Protein AF-A0A2V9NU62-F1 (afdb_monomer)

Nearest PDB structures (foldseek):
  4r0s-assembly2_B  TM=5.622E-01  e=7.366E-01  Pseudomonas aeruginosa PAO1
  4e38-assembly1_B  TM=4.933E-01  e=9.643E+00  Vibrionales bacterium SWAT-3

Solvent-accessible surface area (backbone atoms only — not comparable to full-atom values): 3600 Å² total; per-residue (Å²): 133,64,43,65,47,74,47,93,70,33,38,30,42,28,34,5,46,92,34,48,95,51,57,70,82,58,65,43,66,31,36,40,36,87,53,83,50,52,45,25,40,35,23,42,77,88,55,69,101,45,53,75,46,65,73,78,77,84,71,82,128

Mean predicted aligned error: 4.1 Å

Secondary structure (DSSP, 8-state):
----EEETTTEEE---GGGTTTGGGG--SEEEES--SHHHHGGGTT--SSEEEEPPP----

Foldseek 3Di:
DADWDQDPLAEIEFDALVCAVPCVVSVHQEYEFPDDDNSGHVSCPVHDPHYYHYDDDPDPD

Sequence (61 aa):
MHSCVLVEGRVLVDCGADWLSKFEAFEPEAIVLTHAHPDHAGGLKHGAPCKVYARLKHGTA

Radius of gyration: 11.46 Å; Cα contacts (8 Å, |Δi|>4): 119; chains: 1; bounding box: 23×20×38 Å

Structure (mmCIF, N/CA/C/O backbone):
data_AF-A0A2V9NU62-F1
#
_entry.id   AF-A0A2V9NU62-F1
#
loop_
_atom_site.group_PDB
_atom_site.id
_atom_site.type_symbol
_atom_site.label_atom_id
_atom_site.label_alt_id
_atom_site.label_comp_id
_atom_site.label_asym_id
_atom_site.label_entity_id
_atom_site.label_seq_id
_atom_site.pdbx_PDB_ins_code
_atom_site.Cartn_x
_atom_site.Cartn_y
_atom_site.Cartn_z
_atom_site.occupancy
_atom_site.B_iso_or_equiv
_atom_site.auth_seq_id
_atom_site.auth_comp_id
_atom_site.auth_asym_id
_atom_site.auth_atom_id
_atom_site.pdbx_PDB_model_num
ATOM 1 N N . MET A 1 1 ? 12.276 -10.589 -1.818 1.00 60.16 1 MET A N 1
ATOM 2 C CA . MET A 1 1 ? 10.923 -10.996 -2.241 1.00 60.16 1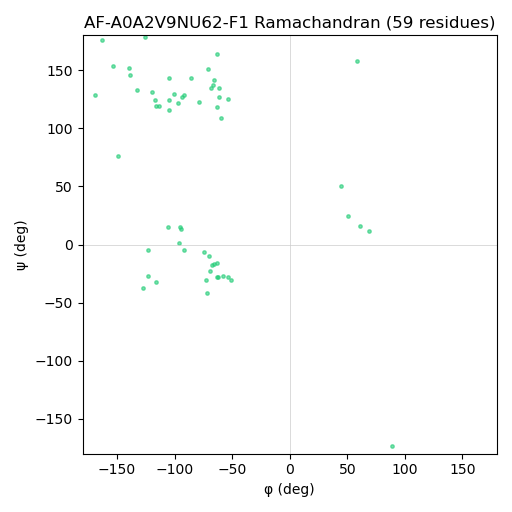 MET A CA 1
ATOM 3 C C . MET A 1 1 ? 9.985 -9.953 -1.670 1.00 60.16 1 MET A C 1
ATOM 5 O O . MET A 1 1 ? 9.957 -9.827 -0.458 1.00 60.16 1 MET A O 1
ATOM 9 N N . HIS A 1 2 ? 9.346 -9.143 -2.511 1.00 81.00 2 HIS A N 1
ATOM 10 C CA . HIS A 1 2 ? 8.423 -8.093 -2.069 1.00 81.00 2 HIS A CA 1
ATOM 11 C C . HIS A 1 2 ? 7.026 -8.693 -1.877 1.00 81.00 2 HIS A C 1
ATOM 13 O O . HIS A 1 2 ? 6.646 -9.587 -2.635 1.00 81.00 2 HIS A O 1
ATOM 19 N N . SER A 1 3 ? 6.275 -8.239 -0.873 1.00 83.06 3 SER A N 1
ATOM 20 C CA . SER A 1 3 ? 4.943 -8.778 -0.570 1.00 83.06 3 SER A CA 1
ATOM 21 C C . SER A 1 3 ? 3.826 -7.832 -1.019 1.00 83.06 3 SER A C 1
ATOM 23 O O . SER A 1 3 ? 3.978 -6.607 -1.005 1.00 83.06 3 SER A O 1
ATOM 25 N N . CYS A 1 4 ? 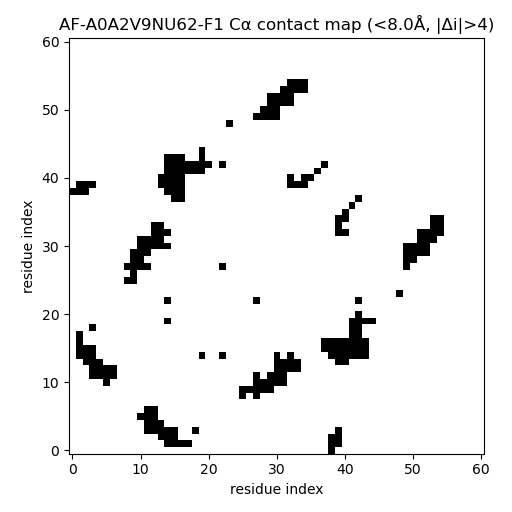2.732 -8.428 -1.493 1.00 87.69 4 CYS A N 1
ATOM 26 C CA . CYS A 1 4 ? 1.474 -7.767 -1.831 1.00 87.69 4 CYS A CA 1
ATOM 27 C C . CYS A 1 4 ? 0.411 -8.844 -2.073 1.00 87.69 4 CYS A C 1
ATOM 29 O O . CYS A 1 4 ? 0.644 -9.774 -2.851 1.00 87.69 4 CYS A O 1
ATOM 31 N N . VAL A 1 5 ? -0.743 -8.727 -1.422 1.00 95.31 5 VAL A N 1
ATOM 32 C CA . VAL A 1 5 ? -1.911 -9.586 -1.665 1.00 95.31 5 VAL A CA 1
ATOM 33 C C . VAL A 1 5 ? -3.148 -8.711 -1.809 1.00 95.31 5 VAL A C 1
ATOM 35 O O . VAL A 1 5 ? -3.390 -7.843 -0.975 1.00 95.31 5 VAL A O 1
ATOM 38 N N . LEU A 1 6 ? -3.954 -8.968 -2.840 1.00 95.75 6 LEU A N 1
ATOM 39 C CA . LEU A 1 6 ? -5.261 -8.342 -3.022 1.00 95.75 6 LEU A CA 1
ATOM 40 C C . LEU A 1 6 ? -6.358 -9.274 -2.491 1.00 95.75 6 LEU A C 1
ATOM 42 O O . LEU A 1 6 ? -6.492 -10.408 -2.950 1.00 95.75 6 LEU A O 1
ATOM 46 N N . VAL A 1 7 ? -7.147 -8.793 -1.534 1.00 96.19 7 VAL A N 1
ATOM 47 C CA . VAL A 1 7 ? -8.243 -9.531 -0.891 1.00 96.19 7 VAL A CA 1
ATOM 48 C C . VAL A 1 7 ? -9.577 -9.016 -1.420 1.00 96.19 7 VAL A C 1
ATOM 50 O O . VAL A 1 7 ? -9.845 -7.814 -1.372 1.00 96.19 7 VAL A O 1
ATOM 53 N N . GLU A 1 8 ? -10.392 -9.932 -1.955 1.00 94.56 8 GLU A N 1
ATOM 54 C CA . GLU A 1 8 ? -11.724 -9.660 -2.530 1.00 94.56 8 GLU A CA 1
ATOM 55 C C . GLU A 1 8 ? -11.756 -8.511 -3.559 1.00 94.56 8 GLU A C 1
ATOM 57 O O . GLU A 1 8 ? -12.783 -7.870 -3.760 1.00 94.56 8 GLU A O 1
ATOM 62 N N . GLY A 1 9 ? -10.623 -8.221 -4.209 1.00 92.12 9 GLY A N 1
ATOM 63 C CA . GLY A 1 9 ? -10.513 -7.120 -5.171 1.00 92.12 9 GLY A CA 1
ATOM 64 C C . GLY A 1 9 ? -10.606 -5.718 -4.558 1.00 92.12 9 GLY A C 1
ATOM 65 O O . GLY A 1 9 ? -10.768 -4.764 -5.304 1.00 92.12 9 GLY A O 1
ATOM 66 N N . ARG A 1 10 ? -10.534 -5.580 -3.226 1.00 95.00 10 ARG A N 1
ATOM 67 C CA . ARG A 1 10 ? -10.795 -4.306 -2.527 1.00 95.00 10 ARG A CA 1
ATOM 68 C C . ARG A 1 10 ? -9.690 -3.867 -1.584 1.00 95.00 10 ARG A C 1
ATOM 70 O O . ARG A 1 10 ? -9.434 -2.673 -1.466 1.00 95.00 10 ARG A O 1
ATOM 77 N N . VAL A 1 11 ? -9.054 -4.805 -0.886 1.00 97.69 11 VAL A N 1
ATOM 78 C CA . VAL A 1 11 ? -8.058 -4.489 0.146 1.00 97.69 11 VAL A CA 1
ATOM 79 C C . VAL A 1 11 ? -6.701 -5.034 -0.259 1.00 97.69 11 VAL A C 1
ATOM 81 O O . VAL A 1 11 ? -6.557 -6.232 -0.490 1.00 97.69 11 VAL A O 1
ATOM 84 N N . LEU A 1 12 ? -5.702 -4.157 -0.305 1.00 97.62 12 LEU A N 1
ATOM 85 C CA . LEU A 1 12 ? -4.311 -4.539 -0.511 1.00 97.62 12 LEU A CA 1
ATOM 86 C C . LEU A 1 12 ? -3.636 -4.762 0.851 1.00 97.62 12 LEU A C 1
ATOM 88 O O . LEU A 1 12 ? -3.699 -3.894 1.723 1.00 97.62 12 LEU A O 1
ATOM 92 N N . VAL A 1 13 ? -2.977 -5.901 1.043 1.00 97.88 13 VAL A N 1
ATOM 93 C CA . VAL A 1 13 ? -2.112 -6.158 2.202 1.00 97.88 13 VAL A CA 1
ATOM 94 C C . VAL A 1 13 ? -0.668 -6.075 1.741 1.00 97.88 13 VAL A C 1
ATOM 96 O O . VAL A 1 13 ? -0.237 -6.892 0.927 1.00 97.88 13 VAL A O 1
ATOM 99 N N . ASP A 1 14 ? 0.049 -5.092 2.285 1.00 97.38 14 ASP A N 1
ATOM 100 C CA . ASP A 1 14 ? 1.367 -4.638 1.845 1.00 97.38 14 ASP A CA 1
ATOM 101 C C . ASP A 1 14 ? 1.414 -4.164 0.378 1.00 97.38 14 ASP A C 1
ATOM 103 O O . ASP A 1 14 ? 0.566 -4.463 -0.455 1.00 97.38 14 ASP A O 1
ATOM 107 N N . CYS A 1 15 ? 2.411 -3.346 0.071 1.00 97.50 15 CYS A N 1
ATOM 108 C CA . CYS A 1 15 ? 2.711 -2.790 -1.240 1.00 97.50 15 CYS A CA 1
ATOM 109 C C . CYS A 1 15 ? 4.230 -2.588 -1.340 1.00 97.50 15 CYS A C 1
ATOM 111 O O . CYS A 1 15 ? 4.756 -1.483 -1.165 1.00 97.50 15 CYS A O 1
ATOM 113 N N . GLY A 1 16 ? 4.969 -3.682 -1.536 1.00 97.06 16 GLY A N 1
ATOM 114 C CA . GLY A 1 16 ? 6.424 -3.628 -1.688 1.00 97.06 16 GLY A CA 1
ATOM 115 C C . GLY A 1 16 ? 6.885 -2.838 -2.921 1.00 97.06 16 GLY A C 1
ATOM 116 O O . GLY A 1 16 ? 6.107 -2.580 -3.835 1.00 97.06 16 GLY A O 1
ATOM 117 N N . ALA A 1 17 ? 8.165 -2.457 -2.964 1.00 96.00 17 ALA A N 1
ATOM 118 C CA . ALA A 1 17 ? 8.736 -1.589 -4.006 1.00 96.00 17 ALA A CA 1
ATOM 119 C C . ALA A 1 17 ? 8.451 -2.009 -5.465 1.00 96.00 17 ALA A C 1
ATOM 121 O O . ALA A 1 17 ? 8.302 -1.141 -6.323 1.00 96.00 17 ALA A O 1
ATOM 122 N N . ASP A 1 18 ? 8.304 -3.308 -5.747 1.00 95.25 18 ASP A N 1
ATOM 123 C CA . ASP A 1 18 ? 7.971 -3.809 -7.090 1.00 95.25 18 ASP A CA 1
ATOM 124 C C . ASP A 1 18 ? 6.588 -3.348 -7.599 1.00 95.25 18 ASP A C 1
ATOM 126 O O . ASP A 1 18 ? 6.325 -3.432 -8.805 1.00 95.25 18 ASP A O 1
ATOM 130 N N . TRP A 1 19 ? 5.724 -2.851 -6.706 1.00 95.62 19 TRP A N 1
ATOM 131 C CA . TRP A 1 19 ? 4.358 -2.388 -6.979 1.00 95.62 19 TRP A CA 1
ATOM 132 C C . TRP A 1 19 ? 4.228 -0.877 -7.187 1.00 95.62 19 TRP A C 1
ATOM 134 O O . TRP A 1 19 ? 3.121 -0.400 -7.436 1.00 95.62 19 TRP A O 1
ATOM 144 N N . LEU A 1 20 ? 5.335 -0.126 -7.127 1.00 95.62 20 LEU A N 1
ATOM 145 C CA . LEU A 1 20 ? 5.338 1.311 -7.404 1.00 95.62 20 LEU A CA 1
ATOM 146 C C . LEU A 1 20 ? 4.709 1.598 -8.776 1.00 95.62 20 LEU A C 1
ATOM 148 O O . LEU A 1 20 ? 5.149 1.041 -9.784 1.00 95.62 20 LEU A O 1
ATOM 152 N N . SER A 1 21 ? 3.691 2.463 -8.799 1.00 94.31 21 SER A N 1
ATOM 153 C CA . SER A 1 21 ? 2.940 2.846 -10.007 1.00 94.31 21 SER A CA 1
ATOM 154 C C . SER A 1 21 ? 2.204 1.697 -10.716 1.00 94.31 21 SER A C 1
ATOM 156 O O . SER A 1 21 ? 1.843 1.827 -11.886 1.00 94.31 21 SER A O 1
ATOM 158 N N . LYS A 1 22 ? 2.017 0.555 -10.043 1.00 95.38 22 LYS A N 1
ATOM 159 C CA . LYS A 1 22 ? 1.266 -0.599 -10.562 1.00 95.38 22 LYS A CA 1
ATOM 160 C C . LYS A 1 22 ? 0.015 -0.901 -9.748 1.00 95.38 22 LYS A C 1
ATOM 162 O O . LYS A 1 22 ? -0.949 -1.415 -10.307 1.00 95.38 22 LYS A O 1
ATOM 167 N N . PHE A 1 23 ? 0.036 -0.647 -8.438 1.00 95.00 23 PHE A N 1
ATOM 168 C CA . PHE A 1 23 ? -1.066 -1.031 -7.554 1.00 95.00 23 PHE A CA 1
ATOM 169 C C . PHE A 1 23 ? -2.342 -0.210 -7.806 1.00 95.00 23 PHE A C 1
ATOM 171 O O . PHE A 1 23 ? -3.442 -0.663 -7.501 1.00 95.00 23 PHE A O 1
ATOM 178 N N . GLU A 1 24 ? -2.204 0.980 -8.389 1.00 95.31 24 GLU A N 1
ATOM 179 C CA . GLU A 1 24 ? -3.299 1.892 -8.710 1.00 95.31 24 GLU A CA 1
ATOM 180 C C . GLU A 1 24 ? -4.269 1.287 -9.732 1.00 95.31 24 GLU A C 1
ATOM 182 O O . GLU A 1 24 ? -5.458 1.583 -9.690 1.00 95.31 24 GLU A O 1
ATOM 187 N N . ALA A 1 25 ? -3.791 0.382 -10.593 1.00 95.88 25 ALA A N 1
ATOM 188 C CA . ALA A 1 25 ? -4.621 -0.321 -11.570 1.00 95.88 25 ALA A CA 1
ATOM 189 C C . ALA A 1 25 ? -5.661 -1.261 -10.931 1.00 95.88 25 ALA A C 1
ATOM 191 O O . ALA A 1 25 ? -6.593 -1.681 -11.612 1.00 95.88 25 ALA A O 1
ATOM 192 N N . PHE A 1 26 ? -5.502 -1.609 -9.649 1.00 94.88 26 PHE A N 1
ATOM 193 C CA . PHE A 1 26 ? -6.466 -2.436 -8.918 1.00 94.88 26 PHE A CA 1
ATOM 194 C C . PHE A 1 26 ? -7.532 -1.620 -8.185 1.00 94.88 26 PHE A C 1
ATOM 196 O O . PHE A 1 26 ? -8.406 -2.224 -7.576 1.00 94.88 26 PHE A O 1
ATOM 203 N N . GLU A 1 27 ? -7.438 -0.284 -8.200 1.00 96.81 27 GLU A N 1
ATOM 204 C CA . GLU A 1 27 ? -8.370 0.628 -7.521 1.00 96.81 27 GLU A CA 1
ATOM 205 C C . GLU A 1 27 ? -8.734 0.192 -6.079 1.00 96.81 27 GLU A C 1
ATOM 207 O O . GLU A 1 27 ? -9.916 0.110 -5.736 1.00 96.81 27 GLU A O 1
ATOM 212 N N . PRO A 1 28 ? -7.750 -0.119 -5.204 1.00 96.69 28 PRO A N 1
ATOM 213 C CA . PRO A 1 28 ? -8.054 -0.623 -3.871 1.00 96.69 28 PRO A CA 1
ATOM 214 C C . PRO A 1 28 ? -8.771 0.437 -3.023 1.00 96.69 28 PRO A C 1
ATOM 216 O O . PRO A 1 28 ? -8.408 1.614 -3.012 1.00 96.69 28 PRO A O 1
ATOM 219 N N . GLU A 1 29 ? -9.745 0.003 -2.228 1.00 98.25 29 GLU A N 1
ATOM 220 C CA . GLU A 1 29 ? -10.448 0.853 -1.263 1.00 98.25 29 GLU A CA 1
ATOM 221 C C . GLU A 1 29 ? -9.558 1.190 -0.053 1.00 98.25 29 GLU A C 1
ATOM 223 O O . GLU A 1 29 ? -9.686 2.256 0.563 1.00 98.25 29 GLU A O 1
ATOM 228 N N . ALA A 1 30 ? -8.645 0.278 0.296 1.00 98.19 30 ALA A N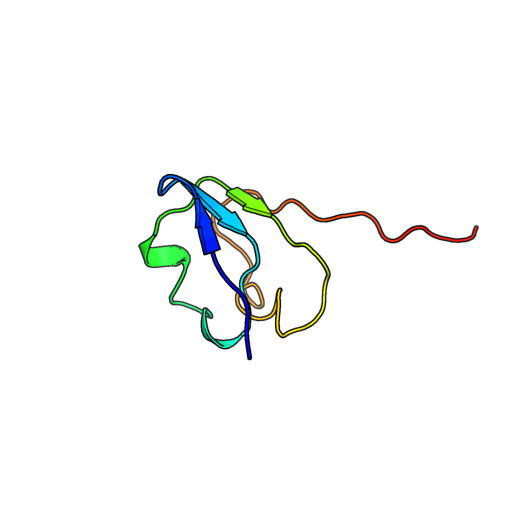 1
ATOM 229 C CA . ALA A 1 30 ? -7.714 0.432 1.406 1.00 98.19 30 ALA A CA 1
ATOM 230 C C . ALA A 1 30 ? -6.424 -0.372 1.208 1.00 98.19 30 ALA A C 1
ATOM 232 O O . ALA A 1 30 ? -6.415 -1.432 0.580 1.00 98.19 30 ALA A O 1
ATOM 233 N N . ILE A 1 31 ? -5.349 0.109 1.834 1.00 98.25 31 ILE A N 1
ATOM 234 C CA . ILE A 1 31 ? -4.073 -0.599 1.957 1.00 98.25 31 ILE A CA 1
ATOM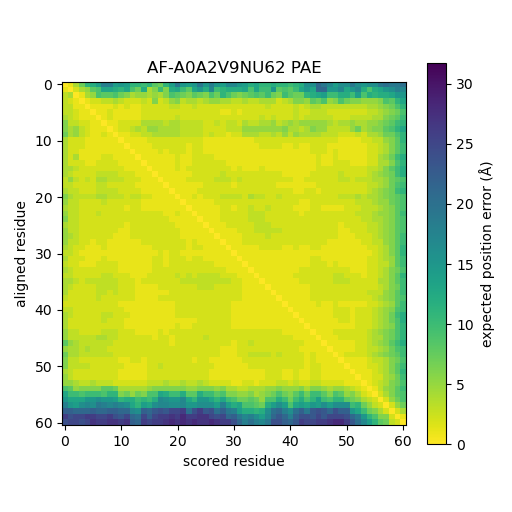 235 C C . ILE A 1 31 ? -3.776 -0.806 3.439 1.00 98.25 31 ILE A C 1
ATOM 237 O O . ILE A 1 31 ? -3.860 0.136 4.227 1.00 98.25 31 ILE A O 1
ATOM 241 N N . VAL A 1 32 ? -3.418 -2.026 3.825 1.00 98.06 32 VAL A N 1
ATOM 242 C CA . VAL A 1 32 ? -3.004 -2.377 5.185 1.00 98.06 32 VAL A CA 1
ATOM 243 C C . VAL A 1 32 ? -1.532 -2.761 5.159 1.00 98.06 32 VAL A C 1
ATOM 245 O O . VAL A 1 32 ? -1.153 -3.715 4.488 1.00 98.06 32 VAL A O 1
ATOM 248 N N . LEU A 1 33 ? -0.706 -2.027 5.899 1.00 97.31 33 LEU A N 1
ATOM 249 C CA . LEU A 1 33 ? 0.718 -2.315 6.044 1.00 97.31 33 LEU A CA 1
ATOM 250 C C . LEU A 1 33 ? 0.966 -3.169 7.284 1.00 97.31 33 LEU A C 1
ATOM 252 O O . LEU A 1 33 ? 0.600 -2.789 8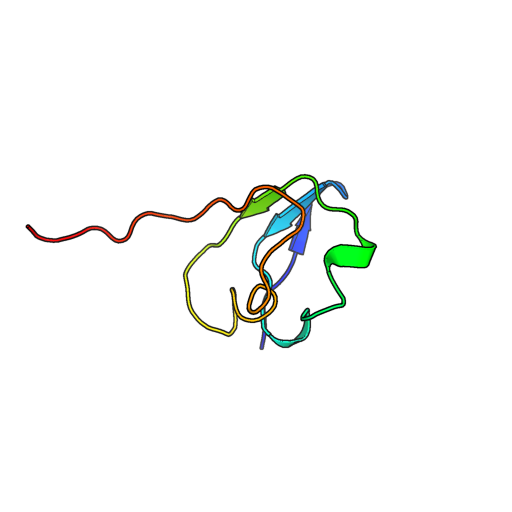.401 1.00 97.31 33 LEU A O 1
ATOM 256 N N . THR A 1 34 ? 1.660 -4.289 7.102 1.00 95.25 34 THR A N 1
ATOM 257 C CA . THR A 1 34 ? 2.111 -5.137 8.209 1.00 95.25 34 THR A CA 1
ATOM 258 C C . THR A 1 34 ? 3.244 -4.466 8.987 1.00 95.25 34 THR A C 1
ATOM 260 O O . THR A 1 34 ? 3.252 -4.480 10.220 1.00 95.25 34 THR A O 1
ATOM 263 N N . HIS A 1 35 ? 4.185 -3.836 8.275 1.00 93.88 35 HIS A N 1
ATOM 264 C CA . HIS A 1 35 ? 5.279 -3.034 8.819 1.00 93.88 35 HIS A CA 1
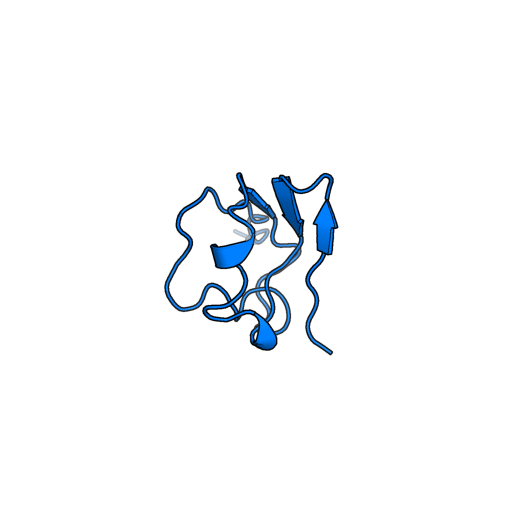ATOM 265 C C . HIS A 1 35 ? 5.914 -2.134 7.740 1.00 93.88 35 HIS A C 1
ATOM 267 O O . HIS A 1 35 ? 5.531 -2.162 6.577 1.00 93.88 35 HIS A O 1
ATOM 273 N N . ALA A 1 36 ? 6.873 -1.291 8.136 1.00 94.00 36 ALA A N 1
ATOM 274 C CA . ALA A 1 36 ? 7.372 -0.182 7.313 1.00 94.00 36 ALA A CA 1
ATOM 275 C C . ALA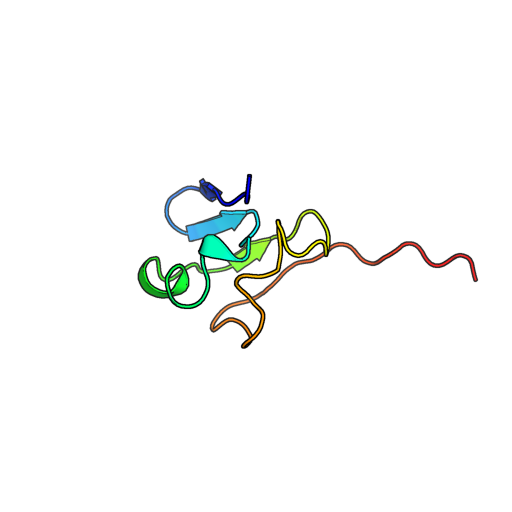 A 1 36 ? 8.643 -0.485 6.493 1.00 94.00 36 ALA A C 1
ATOM 277 O O . ALA A 1 36 ? 9.306 0.450 6.042 1.00 94.00 36 ALA A O 1
ATOM 278 N N . HIS A 1 37 ? 9.040 -1.750 6.329 1.00 94.81 37 HIS A N 1
ATOM 279 C CA . HIS A 1 37 ? 10.201 -2.055 5.493 1.00 94.81 37 HIS A CA 1
ATOM 280 C C . HIS A 1 37 ? 9.892 -1.825 3.998 1.00 94.81 37 HIS A C 1
ATOM 282 O O . HIS A 1 37 ? 8.737 -1.953 3.581 1.00 94.81 37 HIS A O 1
ATOM 288 N N . PRO A 1 38 ? 10.893 -1.477 3.163 1.00 94.88 38 PRO A N 1
ATOM 289 C CA . PRO A 1 38 ? 10.678 -1.202 1.738 1.00 94.88 38 PRO A CA 1
ATOM 290 C C . PRO A 1 38 ? 10.056 -2.366 0.957 1.00 94.88 38 PRO A C 1
ATOM 292 O O . PRO A 1 38 ? 9.346 -2.148 -0.027 1.00 94.88 38 PRO A O 1
ATOM 295 N N . ASP A 1 39 ? 10.274 -3.598 1.413 1.00 95.94 39 ASP A N 1
ATOM 296 C CA . ASP A 1 39 ? 9.682 -4.804 0.845 1.00 95.94 39 ASP A CA 1
ATOM 297 C C . ASP A 1 39 ? 8.173 -4.954 1.085 1.00 95.94 39 ASP A C 1
ATOM 299 O O . ASP A 1 39 ? 7.528 -5.762 0.413 1.00 95.94 39 ASP A O 1
ATOM 303 N N . HIS A 1 40 ? 7.608 -4.100 1.945 1.00 97.25 40 HIS A N 1
ATOM 304 C CA . HIS A 1 40 ? 6.189 -4.042 2.300 1.00 97.25 40 HIS A CA 1
ATOM 305 C C . HIS A 1 40 ? 5.542 -2.676 2.048 1.00 97.25 40 HIS A C 1
ATOM 307 O O . HIS A 1 40 ? 4.344 -2.610 1.826 1.00 97.25 40 HIS A O 1
ATOM 313 N N . ALA A 1 41 ? 6.293 -1.574 2.082 1.00 96.62 41 ALA A N 1
ATOM 314 C CA . ALA A 1 41 ? 5.732 -0.223 1.949 1.00 96.62 41 ALA A CA 1
ATOM 315 C C . ALA A 1 41 ? 6.336 0.584 0.788 1.00 96.62 41 ALA A C 1
ATOM 317 O O . ALA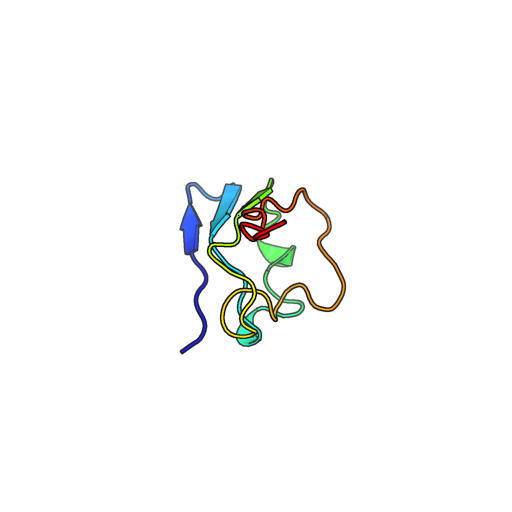 A 1 41 ? 5.905 1.707 0.522 1.00 96.62 41 ALA A O 1
ATOM 318 N N . GLY A 1 42 ? 7.348 0.042 0.099 1.00 96.50 42 GLY A N 1
ATOM 319 C CA . GLY A 1 42 ? 8.115 0.769 -0.914 1.00 96.50 42 GLY A CA 1
ATOM 320 C C . GLY A 1 42 ? 7.295 1.236 -2.119 1.00 96.50 42 GLY A C 1
ATOM 321 O O . GLY A 1 42 ? 7.618 2.267 -2.705 1.00 96.50 42 GLY A O 1
ATOM 322 N N . GLY A 1 43 ? 6.216 0.529 -2.461 1.00 96.69 43 GLY A N 1
ATOM 323 C CA . GLY A 1 43 ? 5.295 0.906 -3.533 1.00 96.69 43 GLY A CA 1
ATOM 324 C C . GLY A 1 43 ? 4.500 2.180 -3.228 1.00 96.69 43 GLY A C 1
ATOM 325 O O . GLY A 1 43 ? 4.024 2.830 -4.151 1.00 96.69 43 GLY A O 1
ATOM 326 N N . LEU A 1 44 ? 4.432 2.599 -1.957 1.00 96.75 44 LEU A N 1
ATOM 327 C CA . LEU A 1 44 ? 3.724 3.806 -1.507 1.00 96.75 44 LEU A CA 1
ATOM 328 C C . LEU A 1 44 ? 4.630 5.041 -1.402 1.00 96.75 44 LEU A C 1
ATOM 330 O O . LEU A 1 44 ? 4.250 6.043 -0.797 1.00 96.75 44 LEU A O 1
ATOM 334 N N . LYS A 1 45 ? 5.842 4.998 -1.970 1.00 96.75 45 LYS A N 1
ATOM 335 C CA . LYS A 1 45 ?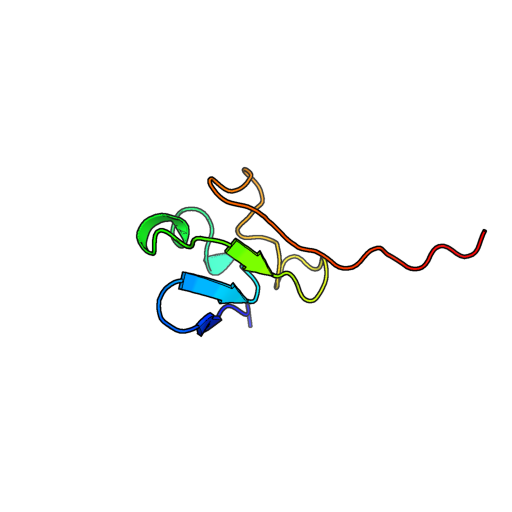 6.831 6.092 -1.895 1.00 96.75 45 LYS A CA 1
ATOM 336 C C . LYS A 1 45 ? 6.282 7.454 -2.352 1.00 96.75 45 LYS A C 1
ATOM 338 O O . LYS A 1 45 ? 6.769 8.486 -1.894 1.00 96.75 45 LYS A O 1
ATOM 343 N N . HIS A 1 46 ? 5.290 7.462 -3.242 1.00 96.50 46 HIS A N 1
ATOM 344 C CA . HIS A 1 46 ? 4.641 8.670 -3.766 1.00 96.50 46 HIS A CA 1
ATOM 345 C C . HIS A 1 46 ? 3.235 8.910 -3.187 1.00 96.50 46 HIS A C 1
ATOM 347 O O . HIS A 1 46 ? 2.488 9.735 -3.705 1.00 96.50 46 HIS A O 1
ATOM 353 N N . GLY A 1 47 ? 2.892 8.229 -2.091 1.00 96.50 47 GLY A N 1
ATOM 354 C CA . GLY A 1 47 ? 1.559 8.235 -1.496 1.00 96.50 47 GLY A CA 1
ATOM 355 C C . GLY A 1 47 ? 0.653 7.147 -2.071 1.00 96.50 47 GLY A C 1
ATOM 356 O O . GLY A 1 47 ? 1.092 6.280 -2.825 1.00 96.50 47 GLY A O 1
ATOM 357 N N . ALA A 1 48 ? -0.618 7.189 -1.678 1.00 96.94 48 ALA A N 1
ATOM 358 C CA . ALA A 1 48 ? -1.667 6.314 -2.183 1.00 96.94 48 ALA A CA 1
ATOM 359 C C . ALA A 1 48 ? -2.951 7.129 -2.409 1.00 96.94 48 ALA A C 1
ATOM 361 O O . ALA A 1 48 ? -3.221 8.048 -1.632 1.00 96.94 48 ALA A O 1
ATOM 362 N N . PRO A 1 49 ? -3.764 6.797 -3.427 1.00 95.94 49 PRO A N 1
ATOM 363 C CA . PRO A 1 49 ? -5.043 7.464 -3.678 1.00 95.94 49 PRO A CA 1
ATOM 364 C C . PRO A 1 49 ? -6.149 7.050 -2.688 1.00 95.94 49 PRO A C 1
ATOM 366 O O . PRO A 1 49 ? -7.242 7.610 -2.714 1.00 95.94 49 PRO A O 1
ATOM 369 N N . CYS A 1 50 ? -5.883 6.073 -1.819 1.00 97.19 50 CYS A N 1
ATOM 370 C CA . CYS A 1 50 ? -6.833 5.487 -0.878 1.00 97.19 50 CYS A CA 1
ATOM 371 C C . CYS A 1 50 ? -6.313 5.544 0.568 1.00 97.19 50 CYS A C 1
ATOM 373 O O . CYS A 1 50 ? -5.197 5.988 0.847 1.00 97.19 50 CYS A O 1
ATOM 375 N N . LYS A 1 51 ? -7.126 5.066 1.518 1.00 98.00 51 LYS A N 1
ATOM 376 C CA . LYS A 1 51 ? -6.736 5.000 2.933 1.00 98.00 51 LYS A CA 1
ATOM 377 C C . LYS A 1 51 ? -5.596 4.000 3.124 1.00 98.00 51 LYS A C 1
ATOM 379 O O . LYS A 1 51 ? -5.650 2.891 2.595 1.00 98.00 51 LYS A O 1
ATOM 384 N N . VAL A 1 52 ? -4.608 4.376 3.933 1.00 97.75 52 VAL A N 1
ATOM 385 C CA . VAL A 1 52 ? -3.505 3.499 4.340 1.00 97.75 52 VAL A CA 1
ATOM 386 C C . VAL A 1 52 ? -3.572 3.294 5.848 1.00 97.75 52 VAL A C 1
ATOM 388 O O . VAL A 1 52 ? -3.479 4.248 6.619 1.00 97.75 52 VAL A O 1
ATOM 391 N N . TYR A 1 53 ? -3.739 2.045 6.267 1.00 97.69 53 TYR A N 1
ATOM 392 C CA . TYR A 1 53 ? -3.745 1.628 7.661 1.00 97.69 53 TYR A CA 1
ATOM 393 C C . TYR A 1 53 ? -2.392 1.019 8.011 1.00 97.69 53 TYR A C 1
ATOM 395 O O . TYR A 1 53 ? -1.902 0.130 7.319 1.00 97.69 53 TYR A O 1
ATOM 403 N N . ALA A 1 54 ? -1.794 1.477 9.104 1.00 95.12 54 ALA A N 1
ATOM 404 C CA . ALA A 1 54 ? -0.528 0.956 9.595 1.00 95.12 54 ALA A CA 1
ATOM 405 C C . ALA A 1 54 ? -0.560 0.838 11.115 1.00 95.12 54 ALA A C 1
ATOM 407 O O . ALA A 1 54 ? -1.241 1.598 11.809 1.00 95.12 54 ALA A O 1
ATOM 408 N N . ARG A 1 55 ? 0.217 -0.107 11.644 1.00 88.75 55 ARG A N 1
ATOM 409 C CA . ARG A 1 55 ? 0.433 -0.215 13.084 1.00 88.75 55 ARG A CA 1
ATOM 410 C C . ARG A 1 55 ? 1.251 0.981 13.575 1.00 88.75 55 ARG A C 1
ATOM 412 O O . ARG A 1 55 ? 2.299 1.293 13.012 1.00 88.75 55 ARG A O 1
ATOM 419 N N . LEU A 1 56 ? 0.833 1.585 14.685 1.00 84.31 56 LEU A N 1
ATOM 420 C CA . LEU A 1 56 ? 1.698 2.488 15.441 1.00 84.31 56 LEU A CA 1
ATOM 421 C C . LEU A 1 56 ? 2.925 1.708 15.931 1.00 84.31 56 LEU A C 1
ATOM 423 O O . LEU A 1 56 ? 2.797 0.600 16.462 1.00 84.31 56 LEU A O 1
ATOM 427 N N . LYS A 1 57 ? 4.124 2.276 15.785 1.00 77.56 57 LYS A N 1
ATOM 428 C CA . LYS A 1 57 ? 5.275 1.756 16.528 1.00 77.56 57 LYS A CA 1
ATOM 429 C C . LYS A 1 57 ? 4.951 1.912 18.013 1.00 77.56 57 LYS A C 1
ATOM 431 O O . LYS A 1 57 ? 4.600 3.008 18.440 1.00 77.56 57 LYS A O 1
ATOM 436 N N . HIS A 1 58 ? 5.052 0.834 18.789 1.00 67.12 58 HIS A N 1
ATOM 437 C CA . HIS A 1 58 ? 5.076 0.973 20.242 1.00 67.12 58 HIS A CA 1
ATOM 438 C C . HIS A 1 58 ? 6.284 1.846 20.591 1.00 67.12 58 HIS A C 1
ATOM 440 O O . HIS A 1 58 ? 7.423 1.424 20.407 1.00 67.12 58 HIS A O 1
ATOM 446 N N . GLY A 1 59 ? 6.030 3.077 21.025 1.00 61.88 59 GLY A N 1
ATOM 447 C CA . GLY A 1 59 ? 7.040 3.896 21.671 1.00 61.88 59 GLY A CA 1
ATOM 448 C C . GLY A 1 59 ? 7.180 3.426 23.111 1.00 61.88 59 GLY A C 1
ATOM 449 O O . GLY A 1 59 ? 6.199 3.420 23.851 1.00 61.88 59 GLY A O 1
ATOM 450 N N . THR A 1 60 ? 8.385 3.028 23.510 1.00 58.81 60 THR A N 1
ATOM 451 C CA . THR A 1 60 ? 8.806 3.262 24.891 1.00 58.81 60 THR A CA 1
ATOM 452 C C . THR A 1 60 ? 8.844 4.776 25.071 1.00 58.81 60 THR A C 1
ATOM 454 O O . THR A 1 60 ? 9.543 5.453 24.311 1.00 58.81 60 THR A O 1
ATOM 457 N N . ALA A 1 61 ? 8.016 5.275 25.988 1.00 54.84 61 ALA A N 1
ATOM 458 C CA . ALA A 1 61 ? 8.101 6.640 26.494 1.00 54.84 61 ALA A CA 1
ATOM 459 C C . ALA A 1 61 ? 9.470 6.900 27.138 1.00 54.84 61 ALA A C 1
ATOM 461 O O . ALA A 1 61 ? 10.073 5.918 27.636 1.00 54.84 61 ALA A O 1
#

pLDDT: mean 92.08, std 10.33, range [54.84, 98.25]